Protein AF-A0A951GEI0-F1 (afdb_monomer_lite)

Structure (mmCIF, N/CA/C/O backbone):
data_AF-A0A951GEI0-F1
#
_entry.id   AF-A0A951GEI0-F1
#
loop_
_atom_site.group_PDB
_atom_site.id
_atom_site.type_symbol
_atom_site.label_atom_id
_atom_site.label_alt_id
_atom_site.label_comp_id
_atom_site.label_asym_id
_atom_site.label_entity_id
_atom_site.label_seq_id
_atom_site.pdbx_PDB_ins_code
_atom_site.Cartn_x
_atom_site.Cartn_y
_atom_site.Cartn_z
_atom_site.occupancy
_atom_site.B_iso_or_equiv
_atom_site.auth_seq_id
_atom_site.auth_comp_id
_atom_site.auth_asym_id
_atom_site.auth_atom_id
_atom_site.pdbx_PDB_model_num
ATOM 1 N N . ALA A 1 1 ? -4.573 -18.944 8.286 1.00 83.69 1 ALA A N 1
ATOM 2 C CA . ALA A 1 1 ? -3.828 -17.778 7.766 1.00 83.69 1 ALA A CA 1
ATOM 3 C C . ALA A 1 1 ? -4.534 -17.272 6.516 1.00 83.69 1 ALA A C 1
ATOM 5 O O . ALA A 1 1 ? -5.103 -18.096 5.808 1.00 83.69 1 ALA A O 1
ATOM 6 N N . HIS A 1 2 ? -4.520 -15.963 6.263 1.00 94.56 2 HIS A N 1
ATOM 7 C CA . HIS A 1 2 ? -5.066 -15.387 5.033 1.00 94.56 2 HIS A CA 1
ATOM 8 C C . HIS A 1 2 ? -3.933 -15.189 4.024 1.00 94.56 2 HIS A C 1
ATOM 10 O O . HIS A 1 2 ? -2.915 -14.582 4.344 1.00 94.56 2 HIS A O 1
ATOM 16 N N . VAL A 1 3 ? -4.107 -15.737 2.826 1.00 94.69 3 VAL A N 1
ATOM 17 C CA . VAL A 1 3 ? -3.144 -15.703 1.719 1.00 94.69 3 VAL A CA 1
ATOM 18 C C . VAL A 1 3 ? -3.915 -15.406 0.436 1.00 94.69 3 VAL A C 1
ATOM 20 O O . VAL A 1 3 ? -4.729 -16.239 0.017 1.00 94.69 3 VAL A O 1
ATOM 23 N N . LEU A 1 4 ? -3.673 -14.232 -0.153 1.00 94.88 4 LEU A N 1
ATOM 24 C CA . LEU A 1 4 ? -4.254 -13.836 -1.438 1.00 94.88 4 LEU A CA 1
ATOM 25 C C . LEU A 1 4 ? -3.681 -14.701 -2.570 1.00 94.88 4 LEU A C 1
ATOM 27 O O . LEU A 1 4 ? -2.500 -15.040 -2.561 1.00 94.88 4 LEU A O 1
ATOM 31 N N . GLY A 1 5 ? -4.525 -15.093 -3.519 1.00 93.75 5 GLY A N 1
ATOM 32 C CA . GLY A 1 5 ? -4.220 -16.060 -4.570 1.00 93.75 5 GLY A CA 1
ATOM 33 C C . GLY A 1 5 ? -4.196 -17.533 -4.142 1.00 93.75 5 GLY A C 1
ATOM 34 O O . GLY A 1 5 ? -3.964 -18.375 -5.003 1.00 93.75 5 GLY A O 1
ATOM 35 N N . VAL A 1 6 ? -4.430 -17.857 -2.860 1.00 95.00 6 VAL A N 1
ATOM 36 C CA . VAL A 1 6 ? -4.445 -19.252 -2.360 1.00 95.00 6 VAL A CA 1
ATOM 37 C C . VAL A 1 6 ? -5.697 -19.557 -1.542 1.00 95.00 6 VAL A C 1
ATOM 39 O O . VAL A 1 6 ? -6.454 -20.460 -1.871 1.00 95.00 6 VAL A O 1
ATOM 42 N N . THR A 1 7 ? -5.910 -18.820 -0.452 1.00 97.06 7 THR A N 1
ATOM 43 C CA . THR A 1 7 ? -7.069 -19.017 0.450 1.00 97.06 7 THR A CA 1
ATOM 44 C C . THR A 1 7 ? -8.181 -18.005 0.200 1.00 97.06 7 THR A C 1
ATOM 46 O O . THR A 1 7 ? -9.310 -18.214 0.623 1.00 97.06 7 THR A O 1
ATOM 49 N N . HIS A 1 8 ? -7.832 -16.890 -0.435 1.00 96.19 8 HIS A N 1
ATOM 50 C CA . HIS A 1 8 ? -8.709 -15.805 -0.849 1.00 96.19 8 HIS A CA 1
ATOM 51 C C . HIS A 1 8 ? -8.208 -15.381 -2.221 1.00 96.19 8 HIS A C 1
ATOM 53 O O . HIS A 1 8 ? -6.995 -15.350 -2.413 1.00 96.19 8 HIS A O 1
ATOM 59 N N . ASP A 1 9 ? -9.084 -15.056 -3.164 1.00 93.75 9 ASP A N 1
ATOM 60 C CA . ASP A 1 9 ? -8.609 -14.656 -4.488 1.00 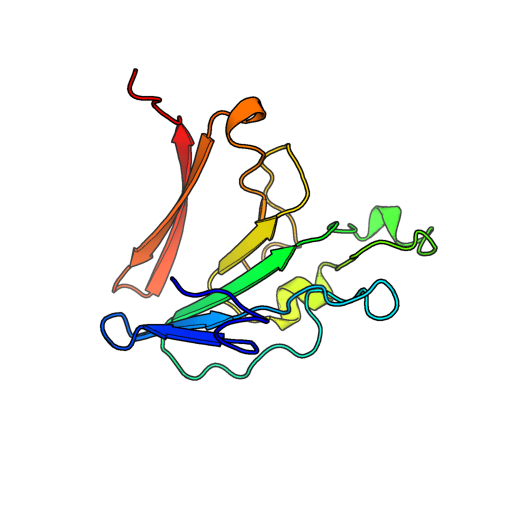93.75 9 ASP A CA 1
ATOM 61 C C . ASP A 1 9 ? -7.895 -13.303 -4.432 1.00 93.75 9 ASP A C 1
ATOM 63 O O . ASP A 1 9 ? -6.706 -13.227 -4.740 1.00 93.75 9 ASP A O 1
ATOM 67 N N . GLU A 1 10 ? -8.593 -12.265 -3.966 1.00 94.38 10 GLU A N 1
ATOM 68 C CA . GLU A 1 10 ? -8.124 -10.876 -4.097 1.00 94.38 10 GLU A CA 1
ATOM 69 C C . GLU A 1 10 ? -8.302 -10.021 -2.841 1.00 94.38 10 GLU A C 1
ATOM 71 O O . GLU A 1 10 ? -7.639 -8.996 -2.713 1.00 94.38 10 GLU A O 1
ATOM 76 N N . ALA A 1 11 ? -9.187 -10.400 -1.915 1.00 97.25 11 ALA A N 1
ATOM 77 C CA . ALA A 1 11 ? -9.487 -9.580 -0.746 1.00 97.25 11 ALA A CA 1
ATOM 78 C C . ALA A 1 11 ? -9.842 -10.399 0.495 1.00 97.25 11 ALA A C 1
ATOM 80 O O . ALA A 1 11 ? -10.404 -11.494 0.419 1.00 97.25 11 ALA A O 1
ATOM 81 N N . VAL A 1 12 ? -9.545 -9.816 1.651 1.00 97.75 12 VAL A N 1
ATOM 82 C CA . VAL A 1 12 ? -9.885 -10.316 2.981 1.00 97.75 12 VAL A CA 1
ATOM 83 C C . VAL A 1 12 ? -10.618 -9.206 3.720 1.00 97.75 12 VAL A C 1
ATOM 85 O O . VAL A 1 12 ? -10.127 -8.082 3.805 1.00 97.75 12 VAL A O 1
ATOM 88 N N . HIS A 1 13 ? -11.780 -9.529 4.282 1.00 97.62 13 HIS A N 1
ATOM 89 C CA . HIS A 1 13 ? -12.557 -8.591 5.085 1.00 97.62 13 HIS A CA 1
ATOM 90 C C . HIS A 1 13 ? -12.321 -8.848 6.572 1.00 97.62 13 HIS A C 1
ATOM 92 O O . HIS A 1 13 ? -12.313 -9.995 7.022 1.00 97.62 13 HIS A O 1
ATOM 98 N N . PHE A 1 14 ? -12.213 -7.769 7.339 1.00 97.31 14 PHE A N 1
ATOM 99 C CA . PHE A 1 14 ? -12.140 -7.775 8.793 1.00 97.31 14 PHE A CA 1
ATOM 100 C C . PHE A 1 14 ? -13.301 -6.940 9.360 1.00 97.31 14 PHE A C 1
ATOM 102 O O . PHE A 1 14 ? -13.109 -5.776 9.719 1.00 97.31 14 PHE A O 1
ATOM 109 N N . PRO A 1 15 ? -14.522 -7.510 9.457 1.00 97.00 15 PRO A N 1
ATOM 110 C CA . PRO A 1 15 ? -15.728 -6.747 9.792 1.00 97.00 15 PRO A CA 1
ATOM 111 C C . PRO A 1 15 ? -15.665 -6.046 11.151 1.00 97.00 15 PRO A C 1
ATOM 113 O O . PRO A 1 15 ? -16.191 -4.951 11.303 1.00 97.00 15 PRO A O 1
ATOM 116 N N . ALA A 1 16 ? -14.970 -6.642 12.125 1.00 96.94 16 ALA A N 1
ATOM 117 C CA . ALA A 1 16 ? -14.785 -6.057 13.454 1.00 96.94 16 ALA A CA 1
ATOM 118 C C . ALA A 1 16 ? -14.041 -4.707 13.438 1.00 96.94 16 ALA A C 1
ATOM 120 O O . ALA A 1 16 ? -14.117 -3.961 14.411 1.00 96.94 16 ALA A O 1
ATOM 121 N N . TYR A 1 17 ? -13.334 -4.400 12.348 1.00 96.25 17 TYR A N 1
ATOM 122 C CA . TYR A 1 17 ? -12.573 -3.164 12.169 1.00 96.25 17 TYR A CA 1
ATOM 123 C C . TYR A 1 17 ? -13.077 -2.315 11.000 1.00 96.25 17 TYR A C 1
ATOM 125 O O . TYR A 1 17 ? -12.465 -1.290 10.712 1.00 96.25 17 TYR A O 1
ATOM 133 N N . ASP A 1 18 ? -14.159 -2.737 10.331 1.00 97.25 18 ASP A N 1
ATOM 134 C CA . ASP A 1 18 ? -14.655 -2.114 9.098 1.00 97.25 18 ASP A CA 1
ATOM 135 C C . ASP A 1 18 ? -13.513 -1.881 8.086 1.00 97.25 18 ASP A C 1
ATOM 137 O O . ASP A 1 18 ? -13.264 -0.770 7.612 1.00 97.25 18 ASP A O 1
ATOM 141 N N . LEU A 1 19 ? -12.747 -2.953 7.848 1.00 97.88 19 LEU A N 1
ATOM 142 C CA . LEU A 1 19 ? -11.504 -2.956 7.081 1.00 97.88 19 LEU A CA 1
ATOM 143 C C . LEU A 1 19 ? -11.525 -4.048 6.006 1.00 97.88 19 LEU A C 1
ATOM 145 O O . LEU A 1 19 ? -11.831 -5.206 6.295 1.00 97.88 19 LEU A O 1
ATOM 149 N N . GLU A 1 20 ? -11.102 -3.696 4.797 1.00 98.00 20 GLU A N 1
ATOM 150 C CA . GLU A 1 20 ? -10.750 -4.628 3.724 1.00 98.00 20 GLU A CA 1
ATOM 151 C C . GLU A 1 20 ? -9.246 -4.524 3.435 1.00 98.00 20 GLU A C 1
ATOM 153 O O . GLU A 1 20 ? -8.684 -3.429 3.361 1.00 98.00 20 GLU A O 1
ATOM 158 N N . VAL A 1 21 ? -8.594 -5.673 3.256 1.00 98.06 21 VAL A N 1
ATOM 159 C CA . VAL A 1 21 ? -7.233 -5.767 2.718 1.00 98.06 21 VAL A CA 1
ATOM 160 C C . VAL A 1 21 ? -7.301 -6.490 1.382 1.00 98.06 21 VAL A C 1
ATOM 162 O O . VAL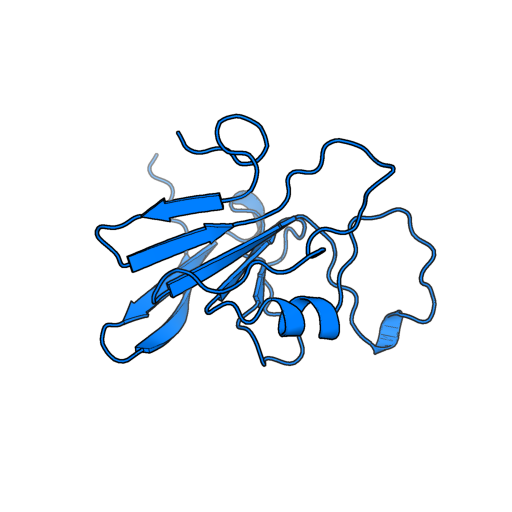 A 1 21 ? -7.799 -7.616 1.332 1.00 98.06 21 VAL A O 1
ATOM 165 N N . TRP A 1 22 ? -6.788 -5.882 0.316 1.00 98.25 22 TRP A N 1
ATOM 166 C CA . TRP A 1 22 ? -6.830 -6.462 -1.025 1.00 98.25 22 TRP A CA 1
ATOM 167 C C . TRP A 1 22 ? -5.508 -6.349 -1.774 1.00 98.25 22 TRP A C 1
ATOM 169 O O . TRP A 1 22 ? -4.666 -5.515 -1.453 1.00 98.25 22 TRP A O 1
ATOM 179 N N . GLY A 1 23 ? -5.334 -7.187 -2.788 1.00 97.19 23 GLY A N 1
ATOM 180 C CA . GLY A 1 23 ? -4.166 -7.190 -3.659 1.00 97.19 23 GLY A CA 1
ATOM 181 C C . GLY A 1 23 ? -4.220 -8.328 -4.670 1.00 97.19 23 GLY A C 1
ATOM 182 O O . GLY A 1 23 ? -5.050 -9.231 -4.571 1.00 97.19 23 GLY A O 1
ATOM 183 N N . TYR A 1 24 ? -3.297 -8.305 -5.625 1.00 95.38 24 TYR A N 1
ATOM 184 C CA . TYR A 1 24 ? -3.199 -9.335 -6.653 1.00 95.38 24 TYR A CA 1
ATOM 185 C C . TYR A 1 24 ? -1.957 -10.191 -6.447 1.00 95.38 24 TYR A C 1
ATOM 187 O O . TYR A 1 24 ? -0.836 -9.687 -6.387 1.00 95.38 24 TYR A O 1
ATOM 195 N N . ALA A 1 25 ? -2.157 -11.504 -6.360 1.00 93.25 25 ALA A N 1
ATOM 196 C CA . ALA A 1 25 ? -1.053 -12.451 -6.327 1.00 93.25 25 ALA A CA 1
ATOM 197 C C . ALA A 1 25 ? -0.370 -12.539 -7.698 1.00 93.25 25 ALA A C 1
ATOM 199 O O . ALA A 1 25 ? -1.038 -12.607 -8.735 1.00 93.25 25 ALA A O 1
ATOM 200 N N . HIS A 1 26 ? 0.960 -12.618 -7.691 1.00 91.31 26 HIS A N 1
ATOM 201 C CA . HIS A 1 26 ? 1.740 -12.945 -8.884 1.00 91.31 26 HIS A CA 1
ATOM 202 C C . HIS A 1 26 ? 1.624 -14.436 -9.157 1.00 91.31 26 HIS A C 1
ATOM 204 O O . HIS A 1 26 ? 2.100 -15.252 -8.370 1.00 91.31 26 HIS A O 1
ATOM 210 N N . ARG A 1 27 ? 0.945 -14.789 -10.249 1.00 88.75 27 ARG A N 1
ATOM 211 C CA . ARG A 1 27 ? 0.698 -16.186 -10.643 1.00 88.75 27 ARG A CA 1
ATOM 212 C C . ARG A 1 27 ? 1.631 -16.650 -11.757 1.00 88.75 27 ARG A C 1
ATOM 214 O O . ARG A 1 27 ? 1.916 -17.839 -11.859 1.00 88.75 27 ARG A O 1
ATOM 221 N N . ASP A 1 28 ? 2.119 -15.713 -12.557 1.00 85.25 28 ASP A N 1
ATOM 222 C CA . ASP A 1 28 ? 2.992 -15.953 -13.695 1.00 85.25 28 ASP A CA 1
ATOM 223 C C . ASP A 1 28 ? 3.816 -14.692 -14.023 1.00 85.25 28 ASP A C 1
ATOM 225 O O . ASP A 1 28 ? 3.799 -13.703 -13.287 1.00 85.25 28 ASP A O 1
ATOM 229 N N . TYR A 1 29 ? 4.576 -14.763 -15.116 1.00 83.69 29 TYR A N 1
ATOM 230 C CA . TYR A 1 29 ? 5.406 -13.675 -15.641 1.00 83.69 29 TYR A CA 1
ATOM 231 C C . TYR A 1 29 ? 4.804 -13.015 -16.895 1.00 83.69 29 TYR A C 1
ATOM 233 O O . TYR A 1 29 ? 5.483 -12.243 -17.566 1.00 83.69 29 TYR A O 1
ATOM 241 N N . PHE A 1 30 ? 3.562 -13.334 -17.254 1.00 83.88 30 PHE A N 1
ATOM 242 C CA . PHE A 1 30 ? 2.852 -12.738 -18.386 1.00 83.88 30 PHE A CA 1
ATOM 243 C C . PHE A 1 30 ? 1.977 -11.561 -17.944 1.00 83.88 30 PHE A C 1
ATOM 245 O O . PHE A 1 30 ? 1.881 -10.576 -18.673 1.00 83.88 30 PHE A O 1
ATOM 252 N N . ASP A 1 31 ? 1.389 -11.634 -16.748 1.00 82.62 31 ASP A N 1
ATOM 253 C CA . ASP A 1 31 ? 0.694 -10.522 -16.096 1.00 82.62 31 ASP A CA 1
ATOM 254 C C . ASP A 1 31 ? 1.562 -9.932 -14.977 1.00 82.62 31 ASP A C 1
ATOM 256 O O . ASP A 1 31 ? 1.676 -10.471 -13.874 1.00 82.62 31 ASP A O 1
ATOM 260 N N . MET A 1 32 ? 2.194 -8.799 -15.283 1.00 86.00 32 MET A N 1
ATOM 261 C CA . MET A 1 32 ? 3.095 -8.103 -14.370 1.00 86.00 32 MET A CA 1
ATOM 262 C C . MET A 1 32 ? 2.502 -6.807 -13.802 1.00 86.00 32 MET A C 1
ATOM 264 O O . MET A 1 32 ? 3.269 -5.973 -13.341 1.00 86.00 32 MET A O 1
ATOM 268 N N . ALA A 1 33 ? 1.177 -6.610 -13.820 1.00 90.69 33 ALA A N 1
ATOM 269 C CA . ALA A 1 33 ? 0.540 -5.368 -13.361 1.00 90.69 33 ALA A CA 1
ATOM 270 C C . ALA A 1 33 ? 0.034 -5.486 -11.902 1.00 90.69 33 ALA A C 1
ATOM 272 O O . ALA A 1 33 ? -1.078 -5.979 -11.675 1.00 90.69 33 ALA A O 1
ATOM 273 N N . PRO A 1 34 ? 0.793 -5.055 -10.871 1.00 93.19 34 PRO A N 1
ATOM 274 C CA . PRO A 1 34 ? 0.515 -5.418 -9.473 1.00 93.19 34 PRO A CA 1
ATOM 275 C C . PRO A 1 34 ? -0.661 -4.648 -8.862 1.00 93.19 34 PRO A C 1
ATOM 277 O O . PRO A 1 34 ? -1.252 -5.108 -7.889 1.00 93.19 34 PRO A O 1
ATOM 280 N N . LEU A 1 35 ? -0.993 -3.486 -9.437 1.00 95.38 35 LEU A N 1
ATOM 281 C CA . LEU A 1 35 ? -2.072 -2.588 -9.008 1.00 95.38 35 LEU A CA 1
ATOM 282 C C . LEU A 1 35 ? -3.234 -2.518 -10.012 1.00 95.38 35 LEU A C 1
ATOM 284 O O . LEU A 1 35 ? -4.056 -1.604 -9.949 1.00 95.38 35 LEU A O 1
ATOM 288 N N . ARG A 1 36 ? -3.307 -3.466 -10.956 1.00 93.56 36 ARG A N 1
ATOM 289 C CA . ARG A 1 36 ? -4.384 -3.515 -11.956 1.00 93.56 36 ARG A CA 1
ATOM 290 C C . ARG A 1 36 ? -5.758 -3.537 -11.289 1.00 93.56 36 ARG A C 1
ATOM 292 O O . ARG A 1 36 ? -5.910 -4.140 -10.245 1.00 93.56 36 ARG A O 1
ATOM 299 N N . GLY A 1 37 ? -6.764 -2.921 -11.906 1.00 93.88 37 GLY A N 1
ATOM 300 C CA . GLY A 1 37 ? -8.156 -3.001 -11.443 1.00 93.88 37 GLY A CA 1
ATOM 301 C C . GLY A 1 37 ? -8.359 -2.707 -9.947 1.00 93.88 37 GLY A C 1
ATOM 302 O O . GLY A 1 37 ? -8.718 -3.624 -9.206 1.00 93.88 37 GLY A O 1
ATOM 303 N N . PRO A 1 38 ? -8.151 -1.461 -9.482 1.00 95.31 38 PRO A N 1
ATOM 304 C CA . PRO A 1 38 ? -8.507 -1.057 -8.125 1.00 95.31 38 PRO A CA 1
ATOM 305 C C . PRO A 1 38 ? -9.909 -1.517 -7.714 1.00 95.31 38 PRO A C 1
ATOM 307 O O . PRO A 1 38 ? -10.868 -1.386 -8.480 1.00 95.31 38 PRO A O 1
ATOM 310 N N . ARG A 1 39 ? -10.037 -2.049 -6.495 1.00 94.88 39 ARG A N 1
ATOM 311 C CA . ARG A 1 39 ? -11.323 -2.535 -5.984 1.00 94.88 39 ARG A CA 1
ATOM 312 C C . ARG A 1 39 ? -12.181 -1.375 -5.468 1.00 94.88 39 ARG A C 1
ATOM 314 O O . ARG A 1 39 ? -11.678 -0.560 -4.694 1.00 94.88 39 ARG A O 1
ATOM 321 N N . PRO A 1 40 ? -13.480 -1.310 -5.818 1.00 94.31 40 PRO A N 1
ATOM 322 C CA . PRO A 1 40 ? -14.394 -0.340 -5.225 1.00 94.31 40 PRO A CA 1
ATOM 323 C C . PRO A 1 40 ? -14.418 -0.466 -3.699 1.00 94.31 40 PRO A C 1
ATOM 325 O O . PRO A 1 40 ? -14.478 -1.575 -3.170 1.00 94.31 40 PRO A O 1
ATOM 328 N N . ARG A 1 41 ? -14.404 0.668 -2.995 1.00 93.62 41 ARG A N 1
ATOM 329 C CA . ARG A 1 41 ? -14.453 0.698 -1.529 1.00 93.62 41 ARG A CA 1
ATOM 330 C C . ARG A 1 41 ? -15.765 0.082 -1.024 1.00 93.62 41 ARG A C 1
ATOM 332 O O . ARG A 1 41 ? -16.844 0.561 -1.371 1.00 93.62 41 ARG A O 1
ATOM 339 N N . SER A 1 42 ? -15.658 -0.948 -0.187 1.00 93.44 42 SER A N 1
ATOM 340 C CA . SER A 1 42 ? -16.783 -1.663 0.444 1.00 93.44 42 SER A CA 1
ATOM 341 C C . SER A 1 42 ? -16.851 -1.486 1.968 1.00 93.44 42 SER A C 1
ATOM 343 O O . SER A 1 42 ? -17.865 -1.815 2.581 1.00 93.44 42 SER A O 1
ATOM 345 N N . THR A 1 43 ? -15.788 -0.956 2.568 1.00 97.06 43 THR A N 1
ATOM 346 C CA . THR A 1 43 ? -15.586 -0.772 4.011 1.00 97.06 43 THR A CA 1
ATOM 347 C C . THR A 1 43 ? -15.103 0.646 4.304 1.00 97.06 43 THR A C 1
ATOM 349 O O . THR A 1 43 ? -14.661 1.360 3.399 1.00 97.06 43 THR A O 1
ATOM 352 N N . ARG A 1 44 ? -15.155 1.075 5.569 1.00 97.00 44 ARG A N 1
ATOM 353 C CA . ARG A 1 44 ? -14.588 2.371 5.982 1.00 97.00 44 ARG A CA 1
ATOM 354 C C . ARG A 1 44 ? -13.106 2.472 5.640 1.00 97.00 44 ARG A C 1
ATOM 356 O O . ARG A 1 44 ? -12.684 3.496 5.113 1.00 97.00 44 ARG A O 1
ATOM 363 N N . TRP A 1 45 ? -12.343 1.434 5.967 1.00 98.12 45 TRP A N 1
ATOM 364 C CA . TRP A 1 45 ? -10.913 1.363 5.708 1.00 98.12 45 TRP A CA 1
ATOM 365 C C . TRP A 1 45 ? -10.612 0.391 4.587 1.00 98.12 45 TRP A C 1
ATOM 367 O O . TRP A 1 45 ? -11.118 -0.731 4.584 1.00 98.12 45 TRP A O 1
ATOM 377 N N . GLN A 1 46 ? -9.724 0.785 3.687 1.00 98.06 46 GLN A N 1
ATOM 378 C CA . GLN A 1 46 ? -9.208 -0.082 2.647 1.00 98.06 46 GLN A CA 1
ATOM 379 C C . GLN A 1 46 ? -7.683 -0.001 2.599 1.00 98.06 46 GLN A C 1
ATOM 381 O O . GLN A 1 46 ? -7.102 1.073 2.440 1.00 98.06 46 GLN A O 1
ATOM 386 N N . VAL A 1 47 ? -7.032 -1.155 2.718 1.00 98.38 47 VAL A N 1
ATOM 387 C CA . VAL A 1 47 ? -5.585 -1.298 2.553 1.00 98.38 47 VAL A CA 1
ATOM 388 C C . VAL A 1 47 ? -5.318 -2.097 1.288 1.00 98.38 47 VAL A C 1
ATOM 390 O O . VAL A 1 47 ? -5.739 -3.246 1.166 1.00 98.38 47 VAL A O 1
ATOM 393 N N . ALA A 1 48 ? -4.586 -1.495 0.360 1.00 98.50 48 ALA A N 1
ATOM 394 C CA . ALA A 1 48 ? -4.065 -2.199 -0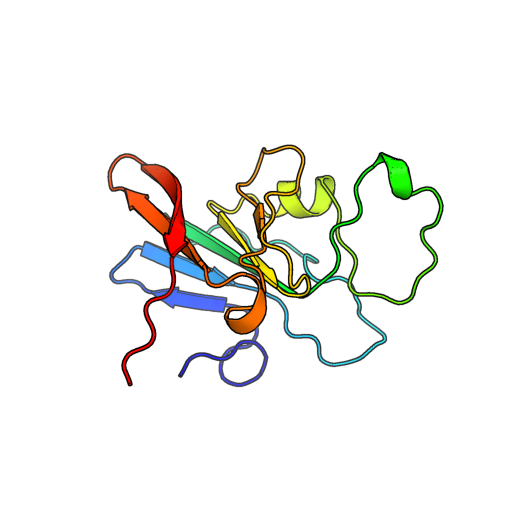.799 1.00 98.50 48 ALA A CA 1
ATOM 395 C C . ALA A 1 48 ? -2.694 -2.802 -0.461 1.00 98.50 48 ALA A C 1
ATOM 397 O O . ALA A 1 48 ? -1.904 -2.206 0.280 1.00 98.50 48 ALA A O 1
ATOM 398 N N . ILE A 1 49 ? -2.390 -3.972 -1.014 1.00 97.88 49 ILE A N 1
ATOM 399 C CA . ILE A 1 49 ? -1.068 -4.593 -0.943 1.00 97.88 49 ILE A CA 1
ATOM 400 C C . ILE A 1 49 ? -0.576 -4.918 -2.348 1.00 97.88 49 ILE A C 1
ATOM 402 O O . ILE A 1 49 ? -1.325 -5.431 -3.179 1.00 97.88 49 ILE A O 1
ATOM 406 N N . ALA A 1 50 ? 0.699 -4.650 -2.609 1.00 97.25 50 ALA A N 1
ATOM 407 C CA . ALA A 1 50 ? 1.324 -5.003 -3.875 1.00 97.25 50 ALA A CA 1
ATOM 408 C C . ALA A 1 50 ? 2.788 -5.386 -3.687 1.00 97.25 50 ALA A C 1
ATOM 410 O O . ALA A 1 50 ? 3.495 -4.854 -2.832 1.00 97.25 50 ALA A O 1
ATOM 411 N N . HIS A 1 51 ? 3.257 -6.307 -4.522 1.00 95.94 51 HIS A N 1
ATOM 412 C CA . HIS A 1 51 ? 4.671 -6.633 -4.626 1.00 95.94 51 HIS A CA 1
ATOM 413 C C . HIS A 1 51 ? 5.177 -6.168 -5.988 1.00 95.94 51 HIS A C 1
ATOM 415 O O . HIS A 1 51 ? 4.651 -6.595 -7.009 1.00 95.94 51 HIS A O 1
ATOM 421 N N . GLY A 1 52 ? 6.186 -5.310 -6.039 1.00 94.62 52 GLY A N 1
ATOM 422 C CA . GLY A 1 52 ? 6.712 -4.834 -7.313 1.00 94.62 52 GLY A CA 1
ATOM 423 C C . GLY A 1 52 ? 7.576 -3.592 -7.191 1.00 94.62 52 GLY A C 1
ATOM 424 O O . GLY A 1 52 ? 7.830 -3.092 -6.097 1.00 94.62 52 GLY A O 1
ATOM 425 N N . HIS A 1 53 ? 8.051 -3.108 -8.326 1.00 93.88 53 HIS A N 1
ATOM 426 C CA . HIS A 1 53 ? 8.901 -1.946 -8.466 1.00 93.88 53 HIS A CA 1
ATOM 427 C C . HIS A 1 53 ? 8.069 -0.693 -8.739 1.00 93.88 53 HIS A C 1
ATOM 429 O O . HIS A 1 53 ? 7.348 -0.615 -9.730 1.00 93.88 53 HIS A O 1
ATOM 435 N N . TYR A 1 54 ? 8.199 0.303 -7.872 1.00 94.19 54 TYR A N 1
ATOM 436 C CA . TYR A 1 54 ? 7.684 1.633 -8.143 1.00 94.19 54 TYR A CA 1
ATOM 437 C C . TYR A 1 54 ? 8.578 2.328 -9.170 1.00 94.19 54 TYR A C 1
ATOM 439 O O . TYR A 1 54 ? 9.777 2.482 -8.937 1.00 94.19 54 TYR A O 1
ATOM 447 N N . GLU A 1 55 ? 7.980 2.772 -10.268 1.00 91.75 55 GLU A N 1
ATOM 448 C CA . GLU A 1 55 ? 8.654 3.503 -11.336 1.00 91.75 55 GLU A CA 1
ATOM 449 C C . GLU A 1 55 ? 8.268 4.988 -11.274 1.00 91.75 55 GLU A C 1
ATOM 451 O O . GLU A 1 55 ? 7.130 5.343 -11.617 1.00 91.75 55 GLU A O 1
ATOM 456 N N . PRO A 1 56 ? 9.177 5.871 -10.823 1.00 87.94 56 PRO A N 1
ATOM 457 C CA . PRO A 1 56 ? 8.887 7.291 -10.749 1.00 87.94 56 PRO A CA 1
ATOM 458 C C . PRO A 1 56 ? 8.839 7.933 -12.151 1.00 87.94 56 PRO A C 1
ATOM 460 O O . PRO A 1 56 ? 9.439 7.417 -13.103 1.00 87.94 56 PRO A O 1
ATOM 463 N N . PRO A 1 57 ? 8.132 9.067 -12.317 1.00 85.25 57 PRO A N 1
ATOM 464 C CA . PRO A 1 57 ? 7.937 9.700 -13.623 1.00 85.25 57 PRO A CA 1
ATOM 465 C C . PRO A 1 57 ? 9.235 9.997 -14.388 1.00 85.25 57 PRO A C 1
ATOM 467 O O . PRO A 1 57 ? 9.248 9.940 -15.617 1.00 85.25 57 PRO A O 1
ATOM 470 N N . GLU A 1 58 ? 10.329 10.284 -13.680 1.00 83.06 58 GLU A N 1
ATOM 471 C CA . GLU A 1 58 ? 11.627 10.650 -14.250 1.00 83.06 58 GLU A CA 1
ATOM 472 C C . GLU A 1 58 ? 12.312 9.492 -14.986 1.00 83.06 58 GLU A C 1
ATOM 474 O O . GLU A 1 58 ? 13.117 9.730 -15.889 1.00 83.06 58 GLU A O 1
ATOM 479 N N . THR A 1 59 ? 12.008 8.242 -14.626 1.00 75.50 59 THR A N 1
ATOM 480 C CA . THR A 1 59 ? 12.665 7.050 -15.188 1.00 75.50 59 THR A CA 1
ATOM 481 C C . THR A 1 59 ? 11.768 6.250 -16.143 1.00 75.50 59 THR A C 1
ATOM 483 O O . THR A 1 59 ? 12.271 5.412 -16.898 1.00 75.50 59 THR A O 1
ATOM 486 N N . ARG A 1 60 ? 10.481 6.629 -16.264 1.00 70.19 60 ARG A N 1
ATOM 487 C CA . ARG A 1 60 ? 9.476 6.023 -17.167 1.00 70.19 60 ARG A CA 1
ATOM 488 C C . ARG A 1 60 ? 9.877 5.933 -18.644 1.00 70.19 60 ARG A C 1
ATOM 490 O O . ARG A 1 60 ? 9.308 5.126 -19.374 1.00 70.19 60 ARG A O 1
ATOM 497 N N . ALA A 1 61 ? 10.829 6.744 -19.110 1.00 65.44 61 ALA A N 1
ATOM 498 C CA . ALA A 1 61 ? 11.287 6.742 -20.503 1.00 65.44 61 ALA A CA 1
ATOM 499 C C . ALA A 1 61 ? 12.010 5.444 -20.923 1.00 65.44 61 ALA A C 1
ATOM 501 O O . ALA A 1 61 ? 12.274 5.257 -22.111 1.00 65.44 61 ALA A O 1
ATOM 502 N N . ASN A 1 62 ? 12.300 4.532 -19.984 1.00 62.84 62 ASN A N 1
ATOM 503 C CA . ASN A 1 62 ? 12.854 3.209 -20.274 1.00 62.84 62 ASN A CA 1
ATOM 504 C C . ASN A 1 62 ? 11.915 2.064 -19.821 1.00 62.84 62 ASN A C 1
ATOM 506 O O . ASN A 1 62 ? 12.276 1.282 -18.940 1.00 62.84 62 ASN A O 1
ATOM 510 N N . PRO A 1 63 ? 10.712 1.938 -20.415 1.00 53.88 63 PRO A N 1
ATOM 511 C CA . PRO A 1 63 ? 9.615 1.113 -19.892 1.00 53.88 63 PRO A CA 1
ATOM 512 C C . PRO A 1 63 ? 9.782 -0.405 -20.115 1.00 53.88 63 PRO A C 1
ATOM 514 O O . PRO A 1 63 ? 8.848 -1.169 -19.897 1.00 53.88 63 PRO A O 1
ATOM 517 N N . LEU A 1 64 ? 10.942 -0.872 -20.588 1.00 50.84 64 LEU A N 1
ATOM 518 C CA . LEU A 1 64 ? 11.120 -2.219 -21.150 1.00 50.84 64 LEU A CA 1
ATOM 519 C C . LEU A 1 64 ? 11.907 -3.176 -20.248 1.00 50.84 64 LEU A C 1
ATOM 521 O O . LEU A 1 64 ? 12.713 -3.974 -20.733 1.00 50.84 64 LEU A O 1
ATOM 525 N N . ARG A 1 65 ? 11.688 -3.133 -18.932 1.00 65.44 65 ARG A N 1
ATOM 526 C CA . ARG A 1 65 ? 12.166 -4.210 -18.056 1.00 65.44 65 ARG A CA 1
ATOM 527 C C . ARG A 1 65 ? 10.983 -5.104 -17.700 1.00 65.44 65 ARG A C 1
ATOM 529 O O . ARG A 1 65 ? 10.045 -4.591 -17.094 1.00 65.44 65 ARG A O 1
ATOM 536 N N . PRO A 1 66 ? 11.001 -6.405 -18.055 1.00 65.12 66 PRO A N 1
ATOM 537 C CA . PRO A 1 66 ? 9.997 -7.349 -17.581 1.00 65.12 66 PRO A CA 1
ATOM 538 C C . PRO A 1 66 ? 10.107 -7.428 -16.057 1.00 65.12 66 PRO A C 1
ATOM 540 O O . PRO A 1 66 ? 10.952 -8.128 -15.502 1.00 65.12 66 PRO A O 1
ATOM 543 N N . SER A 1 67 ? 9.302 -6.615 -15.389 1.00 75.50 67 SER A N 1
ATOM 544 C CA . SER A 1 67 ? 9.206 -6.533 -13.944 1.00 75.50 67 SER A CA 1
ATOM 545 C C . SER A 1 67 ? 7.802 -6.099 -13.559 1.00 75.50 67 SER A C 1
ATOM 547 O O . SER A 1 67 ? 7.082 -5.488 -14.347 1.00 75.50 67 SER A O 1
ATOM 549 N N . TRP A 1 68 ? 7.430 -6.430 -12.329 1.00 85.38 68 TRP A N 1
ATOM 550 C CA . TRP A 1 68 ? 6.181 -6.021 -11.706 1.00 85.38 68 TRP A CA 1
ATOM 551 C C . TRP A 1 68 ? 6.199 -4.526 -11.410 1.00 85.38 68 TRP A C 1
ATOM 553 O O . TRP A 1 68 ? 6.503 -4.142 -10.288 1.00 85.38 68 TRP A O 1
ATOM 563 N N . ILE A 1 69 ? 5.960 -3.689 -12.416 1.00 90.38 69 ILE A N 1
ATOM 564 C CA . ILE A 1 69 ? 6.073 -2.230 -12.312 1.00 90.38 69 ILE A CA 1
ATOM 565 C C . ILE A 1 69 ? 4.711 -1.612 -12.013 1.00 90.38 69 ILE A C 1
ATOM 567 O O . ILE A 1 69 ? 3.691 -2.065 -12.525 1.00 90.38 69 ILE A O 1
ATOM 571 N N . PHE A 1 70 ? 4.705 -0.553 -11.211 1.00 92.38 70 PHE A N 1
ATOM 572 C CA . PHE A 1 70 ? 3.568 0.352 -11.095 1.00 92.38 70 PHE A CA 1
ATOM 573 C C . PHE A 1 70 ? 4.023 1.788 -10.848 1.00 92.38 70 PHE A C 1
ATOM 575 O O . PHE A 1 70 ? 5.159 2.059 -10.453 1.00 92.38 70 PHE A O 1
ATOM 582 N N . SER A 1 71 ? 3.102 2.714 -11.065 1.00 93.81 71 SER A N 1
ATOM 583 C CA . SER A 1 71 ? 3.384 4.139 -11.139 1.00 93.81 71 SER A CA 1
ATOM 584 C C . SER A 1 71 ? 2.566 4.998 -10.172 1.00 93.81 71 SER A C 1
ATOM 586 O O . SER A 1 71 ? 1.679 4.507 -9.477 1.00 93.81 71 SER A O 1
ATOM 588 N N . ASP A 1 72 ? 2.825 6.309 -10.157 1.00 95.62 72 ASP A N 1
ATOM 589 C CA . ASP A 1 72 ? 2.035 7.294 -9.402 1.00 95.62 72 ASP A CA 1
ATOM 590 C C . ASP A 1 72 ? 0.535 7.241 -9.704 1.00 95.62 72 ASP A C 1
ATOM 592 O O . ASP A 1 72 ? -0.289 7.343 -8.792 1.00 95.62 72 ASP A O 1
ATOM 596 N N . GLU A 1 73 ? 0.174 7.104 -10.981 1.00 95.06 73 GLU A N 1
ATOM 597 C CA . GLU A 1 73 ? -1.222 7.080 -11.422 1.00 95.06 73 GLU A CA 1
ATOM 598 C C . GLU A 1 73 ? -1.919 5.822 -10.912 1.00 95.06 73 GLU A C 1
ATOM 600 O O . GLU A 1 73 ? -3.033 5.905 -10.406 1.00 95.06 73 GLU A O 1
ATOM 605 N N . GLU A 1 74 ? -1.242 4.676 -10.970 1.00 96.56 74 GLU A N 1
ATOM 606 C CA . GLU A 1 74 ? -1.773 3.407 -10.471 1.00 96.56 74 GLU A CA 1
ATOM 607 C C . GLU A 1 74 ? -1.870 3.392 -8.944 1.00 96.56 74 GLU A C 1
ATOM 609 O O . GLU A 1 74 ? -2.887 2.956 -8.409 1.00 96.56 74 GLU A O 1
ATOM 614 N N . ILE A 1 75 ? -0.873 3.938 -8.234 1.00 97.94 75 ILE A N 1
ATOM 615 C CA . ILE A 1 75 ? -0.939 4.143 -6.778 1.00 97.94 75 ILE A CA 1
ATOM 616 C C . ILE A 1 75 ? -2.139 5.027 -6.431 1.00 97.94 75 ILE A C 1
ATOM 618 O O . ILE A 1 75 ? -2.933 4.675 -5.559 1.00 97.94 75 ILE A O 1
ATOM 622 N N . THR A 1 76 ? -2.303 6.154 -7.125 1.00 97.81 76 THR A N 1
ATOM 623 C CA . THR A 1 76 ? -3.409 7.094 -6.893 1.00 97.81 76 THR A CA 1
ATOM 624 C C . THR A 1 76 ? -4.760 6.443 -7.186 1.00 97.81 76 THR A C 1
ATOM 626 O O . THR A 1 76 ? -5.701 6.600 -6.409 1.00 97.81 76 THR A O 1
ATOM 629 N N . ALA A 1 77 ? -4.852 5.668 -8.270 1.00 97.69 77 ALA A N 1
ATOM 630 C CA . ALA A 1 77 ? -6.071 4.988 -8.689 1.00 97.69 77 ALA A CA 1
ATOM 631 C C . ALA A 1 77 ? -6.558 3.946 -7.674 1.00 97.69 77 ALA A C 1
ATOM 633 O O . ALA A 1 77 ? -7.749 3.642 -7.664 1.00 97.69 77 ALA A O 1
ATOM 634 N N . THR A 1 78 ? -5.682 3.431 -6.797 1.00 98.00 78 THR A N 1
ATOM 635 C CA . THR A 1 78 ? -6.120 2.552 -5.701 1.00 98.00 78 THR A CA 1
ATOM 636 C C . THR A 1 78 ? -7.153 3.223 -4.800 1.00 98.00 78 THR A C 1
ATOM 638 O O . THR A 1 78 ? -8.030 2.539 -4.285 1.00 98.00 78 THR A O 1
ATOM 641 N N . GLY A 1 79 ? -7.040 4.541 -4.579 1.00 97.44 79 GLY A N 1
ATOM 642 C CA . GLY A 1 79 ? -7.877 5.284 -3.633 1.00 97.44 79 GLY A CA 1
ATOM 643 C C . GLY A 1 79 ? -7.838 4.749 -2.194 1.00 97.44 79 GLY A C 1
ATOM 644 O O . GLY A 1 79 ? -8.691 5.131 -1.386 1.00 97.44 79 GLY A O 1
ATOM 645 N N . ALA A 1 80 ? -6.890 3.857 -1.891 1.00 98.06 80 ALA A N 1
ATOM 646 C CA . ALA A 1 80 ? -6.782 3.164 -0.620 1.00 98.06 80 ALA A CA 1
ATOM 647 C C . ALA A 1 80 ? -6.301 4.116 0.479 1.00 98.06 80 ALA A C 1
ATOM 649 O O . ALA A 1 80 ? -5.599 5.095 0.226 1.00 98.06 80 ALA A O 1
ATOM 650 N N . ASP A 1 81 ? -6.640 3.795 1.721 1.00 98.31 81 ASP A N 1
ATOM 651 C CA . ASP A 1 81 ? -6.204 4.564 2.886 1.00 98.31 81 ASP A CA 1
ATOM 652 C C . ASP A 1 81 ? -4.712 4.329 3.179 1.00 98.31 81 ASP A C 1
ATOM 654 O O . ASP A 1 81 ? -4.024 5.195 3.715 1.00 98.31 81 ASP A O 1
ATOM 658 N N . TYR A 1 82 ? -4.186 3.168 2.780 1.00 98.56 82 TYR A N 1
ATOM 659 C CA . TYR A 1 82 ? -2.765 2.832 2.832 1.00 98.56 82 TYR A CA 1
ATOM 660 C C . TYR A 1 82 ? -2.413 1.809 1.747 1.00 98.56 82 TYR A C 1
ATOM 662 O O . TYR A 1 82 ? -3.194 0.892 1.480 1.00 98.56 82 TYR A O 1
ATOM 670 N N . LEU A 1 83 ? -1.219 1.933 1.161 1.00 98.75 83 LEU A N 1
ATOM 671 C CA . LEU A 1 83 ? -0.671 0.955 0.220 1.00 98.75 83 LEU A CA 1
ATOM 672 C C . LEU A 1 83 ? 0.618 0.341 0.785 1.00 98.75 83 LEU A C 1
ATOM 674 O O . LEU A 1 83 ? 1.661 0.998 0.872 1.00 98.75 83 LEU A O 1
ATOM 678 N N . ALA A 1 84 ? 0.543 -0.939 1.152 1.00 98.56 84 ALA A N 1
ATOM 679 C CA . ALA A 1 84 ? 1.678 -1.711 1.641 1.00 98.56 84 ALA A CA 1
ATOM 680 C C . ALA A 1 84 ? 2.446 -2.330 0.466 1.00 98.56 84 ALA A C 1
ATOM 682 O O . ALA A 1 84 ? 1.920 -3.186 -0.251 1.00 98.56 84 ALA A O 1
ATOM 683 N N . LEU A 1 85 ? 3.699 -1.919 0.280 1.00 98.31 85 LEU A N 1
ATOM 684 C CA . LEU A 1 85 ? 4.540 -2.381 -0.818 1.00 98.31 85 LEU A CA 1
ATOM 685 C C . LEU A 1 85 ? 5.621 -3.355 -0.342 1.00 98.31 85 LEU A C 1
ATOM 687 O O . LEU A 1 85 ? 6.305 -3.127 0.658 1.00 98.31 85 LEU A O 1
ATOM 691 N N . GLY A 1 86 ? 5.818 -4.421 -1.111 1.00 96.75 86 GLY A N 1
ATOM 692 C CA . GLY A 1 86 ? 6.980 -5.308 -1.034 1.00 96.75 86 GLY A CA 1
ATOM 693 C C . GLY A 1 86 ? 7.777 -5.276 -2.336 1.00 96.75 86 GLY A C 1
ATOM 694 O O . GLY A 1 86 ? 7.218 -4.890 -3.356 1.00 96.75 86 GLY A O 1
ATOM 695 N N . HIS A 1 87 ? 9.060 -5.665 -2.272 1.00 95.44 87 HIS A N 1
ATOM 696 C CA . HIS A 1 87 ? 10.042 -5.880 -3.364 1.00 95.44 87 HIS A CA 1
ATOM 697 C C . HIS A 1 87 ? 11.388 -5.232 -3.017 1.00 95.44 87 HIS A C 1
ATOM 699 O O . HIS A 1 87 ? 12.438 -5.825 -3.239 1.00 95.44 87 HIS A O 1
ATOM 705 N N . TRP A 1 88 ? 11.368 -4.023 -2.450 1.00 95.94 88 TRP A N 1
ATOM 706 C CA . TRP A 1 88 ? 12.586 -3.305 -2.080 1.00 95.94 88 TRP A CA 1
ATOM 707 C C . TRP A 1 88 ? 13.035 -3.664 -0.666 1.00 95.94 88 TRP A C 1
ATOM 709 O O . TRP A 1 88 ? 12.261 -3.561 0.285 1.00 95.94 88 TRP A O 1
ATOM 719 N N . ASP A 1 89 ? 14.318 -3.991 -0.513 1.00 96.38 89 ASP A N 1
ATOM 720 C CA . ASP A 1 89 ? 14.942 -4.189 0.800 1.00 96.38 89 ASP A CA 1
ATOM 721 C C . ASP A 1 89 ? 15.078 -2.882 1.589 1.00 96.38 89 ASP A C 1
ATOM 723 O O . ASP A 1 89 ? 15.162 -2.893 2.819 1.00 96.38 89 ASP A O 1
ATOM 727 N N . ARG A 1 90 ? 15.088 -1.745 0.885 1.00 96.56 90 ARG A N 1
ATOM 728 C CA . ARG A 1 90 ? 15.184 -0.412 1.477 1.00 96.56 90 ARG A CA 1
ATOM 729 C C . ARG A 1 90 ? 13.795 0.102 1.872 1.00 96.56 90 ARG A C 1
ATOM 731 O O . ARG A 1 90 ? 12.909 0.152 1.019 1.00 96.56 90 ARG A O 1
ATOM 738 N N . PRO A 1 91 ? 13.613 0.589 3.111 1.00 97.25 91 PRO A N 1
ATOM 739 C CA . PRO A 1 91 ? 12.362 1.206 3.509 1.00 97.25 91 PRO A CA 1
ATOM 740 C C . PRO A 1 91 ? 12.221 2.583 2.847 1.00 97.25 91 PRO A C 1
ATOM 742 O O . PRO A 1 91 ? 13.125 3.422 2.926 1.00 97.25 91 PRO A O 1
ATOM 745 N N . MET A 1 92 ? 11.086 2.835 2.199 1.00 97.31 92 MET A N 1
ATOM 746 C CA . MET A 1 92 ? 10.879 4.041 1.394 1.00 97.31 92 MET A CA 1
ATOM 747 C C . MET A 1 92 ? 9.398 4.401 1.303 1.00 97.31 92 MET A C 1
ATOM 749 O O . MET A 1 92 ? 8.559 3.517 1.160 1.00 97.31 92 MET A O 1
ATOM 753 N N . ARG A 1 93 ? 9.090 5.701 1.347 1.00 97.75 93 ARG A N 1
ATOM 754 C CA . ARG A 1 93 ? 7.794 6.224 0.902 1.00 97.75 93 ARG A CA 1
ATOM 755 C C . ARG A 1 93 ? 7.906 6.564 -0.577 1.00 97.75 93 ARG A C 1
ATOM 757 O O . ARG A 1 93 ? 8.849 7.252 -0.958 1.00 97.75 93 ARG A O 1
ATOM 764 N N . VAL A 1 94 ? 6.958 6.104 -1.377 1.00 97.56 94 VAL A N 1
ATOM 765 C CA . VAL A 1 94 ? 6.907 6.366 -2.821 1.00 97.56 94 VAL A CA 1
ATOM 766 C C . VAL A 1 94 ? 5.560 6.973 -3.199 1.00 97.56 94 VAL A C 1
ATOM 768 O O . VAL A 1 94 ? 4.693 7.147 -2.337 1.00 97.56 94 VAL A O 1
ATOM 771 N N . GLY A 1 95 ? 5.389 7.311 -4.472 1.00 96.00 95 GLY A N 1
ATOM 772 C CA . GLY A 1 95 ? 4.177 7.947 -4.957 1.00 96.00 95 GLY A CA 1
ATOM 773 C C . GLY A 1 95 ? 4.214 9.478 -4.864 1.00 96.00 95 GLY A C 1
ATOM 774 O O . GLY A 1 95 ? 4.952 10.062 -4.066 1.00 96.00 95 GLY A O 1
ATOM 775 N N . ASN A 1 96 ? 3.303 10.126 -5.586 1.00 96.19 96 ASN A N 1
ATOM 776 C CA . ASN A 1 96 ? 3.010 11.566 -5.491 1.00 96.19 96 ASN A CA 1
ATOM 777 C C . ASN A 1 96 ? 2.395 12.006 -4.141 1.00 96.19 96 ASN A C 1
ATOM 779 O O . ASN A 1 96 ? 2.237 13.195 -3.871 1.00 96.19 96 ASN A O 1
ATOM 783 N N . GLY A 1 97 ? 2.041 11.045 -3.285 1.00 95.31 97 GLY A N 1
ATOM 784 C CA . GLY A 1 97 ? 1.518 11.261 -1.946 1.00 95.31 97 GLY A CA 1
ATOM 785 C C . GLY A 1 97 ? 0.001 11.351 -1.801 1.00 95.31 97 GLY A C 1
ATOM 786 O O . GLY A 1 97 ? -0.434 11.533 -0.667 1.00 95.31 97 GLY A O 1
ATOM 787 N N . ALA A 1 98 ? -0.779 11.164 -2.871 1.00 96.69 98 ALA A N 1
ATOM 788 C CA . ALA A 1 98 ? -2.239 11.050 -2.797 1.00 96.69 98 ALA A CA 1
ATOM 789 C C . ALA A 1 98 ? -2.696 9.834 -1.968 1.00 96.69 98 ALA A C 1
ATOM 791 O O . ALA A 1 98 ? -3.677 9.917 -1.236 1.00 96.69 98 ALA A O 1
ATOM 792 N N . VAL A 1 99 ? -1.945 8.732 -2.045 1.00 98.06 99 V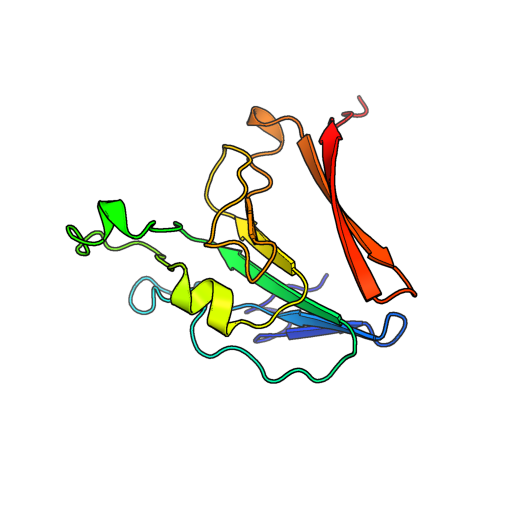AL A N 1
ATOM 793 C CA . VAL A 1 99 ? -2.097 7.543 -1.197 1.00 98.06 99 VAL A CA 1
ATOM 794 C C . VAL A 1 99 ? -0.800 7.351 -0.402 1.00 98.06 99 VAL A C 1
ATOM 796 O O . VAL A 1 99 ? 0.287 7.480 -0.978 1.00 98.06 99 VAL A O 1
ATOM 799 N N . PRO A 1 100 ? -0.846 7.044 0.909 1.00 98.06 100 PRO A N 1
ATOM 800 C CA . PRO A 1 100 ? 0.354 6.738 1.675 1.00 98.06 100 PRO A CA 1
ATOM 801 C C . PRO A 1 100 ? 0.893 5.359 1.259 1.00 98.06 100 PRO A C 1
ATOM 803 O O . PRO A 1 100 ? 0.475 4.328 1.783 1.00 98.06 100 PRO A O 1
ATOM 806 N N . ALA A 1 101 ? 1.826 5.346 0.305 1.00 98.56 101 ALA A N 1
ATOM 807 C CA . ALA A 1 101 ? 2.436 4.136 -0.240 1.00 98.56 101 ALA A CA 1
ATOM 808 C C . ALA A 1 101 ? 3.857 3.934 0.298 1.00 98.56 101 ALA A C 1
ATOM 810 O O . ALA A 1 101 ? 4.719 4.811 0.170 1.00 98.56 101 ALA A O 1
ATOM 811 N N . PHE A 1 102 ? 4.112 2.780 0.915 1.00 98.62 102 PHE A N 1
ATOM 812 C CA . PHE A 1 102 ? 5.386 2.525 1.582 1.00 98.62 102 PHE A CA 1
ATOM 813 C C . PHE A 1 102 ? 5.912 1.115 1.344 1.00 98.62 102 PHE A C 1
ATOM 815 O O . PHE A 1 102 ? 5.221 0.131 1.594 1.00 98.62 102 PHE A O 1
ATOM 822 N N . TYR A 1 103 ? 7.199 1.036 1.017 1.00 98.50 103 TYR A N 1
ATOM 823 C CA . TYR A 1 103 ? 8.012 -0.150 1.252 1.00 98.50 103 TYR A CA 1
ATOM 824 C C . TYR A 1 103 ? 8.451 -0.179 2.716 1.00 98.50 103 TYR A C 1
ATOM 826 O O . TYR A 1 103 ? 9.025 0.795 3.217 1.00 98.50 103 TYR A O 1
ATOM 834 N N . SER A 1 104 ? 8.222 -1.298 3.407 1.00 97.62 104 SER A N 1
ATOM 835 C CA . SER A 1 104 ? 8.746 -1.511 4.767 1.00 97.62 104 SER A CA 1
ATOM 836 C C . SER A 1 104 ? 10.235 -1.850 4.789 1.00 97.62 104 SER A C 1
ATOM 838 O O . SER A 1 104 ? 10.868 -1.727 5.831 1.00 97.62 104 SER A O 1
ATOM 840 N N . GLY A 1 105 ? 10.795 -2.267 3.652 1.00 97.75 105 GLY A N 1
ATOM 841 C CA . GLY A 1 105 ? 12.134 -2.837 3.589 1.00 97.75 105 GLY A CA 1
ATOM 842 C C . GLY A 1 105 ? 12.190 -4.280 4.096 1.00 97.75 105 GLY A C 1
ATOM 843 O O . GLY A 1 105 ? 11.217 -4.816 4.634 1.00 97.75 105 GLY A O 1
ATOM 844 N N . SER A 1 106 ? 13.353 -4.907 3.922 1.00 96.69 106 SER A N 1
ATOM 845 C CA . SER A 1 106 ? 13.634 -6.249 4.433 1.00 96.69 106 SER A CA 1
ATOM 846 C C . SER A 1 106 ? 13.867 -6.197 5.944 1.00 96.69 106 SER A C 1
ATOM 848 O O . SER A 1 106 ? 14.731 -5.440 6.383 1.00 96.69 106 SER A O 1
ATOM 850 N N . PRO A 1 107 ? 13.185 -7.018 6.763 1.00 95.00 107 PRO A N 1
ATOM 851 C CA . PRO A 1 107 ? 13.400 -7.048 8.211 1.00 95.00 107 PRO A CA 1
ATOM 852 C C . PRO A 1 107 ? 14.865 -7.262 8.624 1.00 95.00 107 PRO A C 1
ATOM 854 O O . PRO A 1 107 ? 15.322 -6.672 9.601 1.00 95.00 107 PRO A O 1
ATOM 857 N N . ALA A 1 108 ? 15.618 -8.067 7.865 1.00 94.44 108 ALA A N 1
ATOM 858 C CA . ALA A 1 108 ? 17.019 -8.373 8.156 1.00 94.44 108 ALA A CA 1
ATOM 859 C C . ALA A 1 108 ? 17.965 -7.203 7.835 1.00 94.44 108 ALA A C 1
ATOM 861 O O . ALA A 1 108 ? 18.933 -6.976 8.559 1.00 94.44 108 ALA A O 1
ATOM 862 N N . LEU A 1 109 ? 17.680 -6.448 6.768 1.00 95.06 109 LEU A N 1
ATOM 863 C CA . LEU A 1 109 ? 18.539 -5.358 6.290 1.00 95.06 109 LEU A CA 1
ATOM 864 C C . LEU A 1 109 ? 18.095 -3.993 6.828 1.00 95.06 109 LEU A C 1
ATOM 866 O O . LEU A 1 109 ? 18.905 -3.226 7.341 1.00 95.06 109 LEU A O 1
ATOM 870 N N . ALA A 1 110 ? 16.798 -3.700 6.744 1.00 95.56 110 ALA A N 1
ATOM 871 C CA . ALA A 1 110 ? 16.196 -2.452 7.198 1.00 95.56 110 ALA A CA 1
ATOM 872 C C . ALA A 1 110 ? 16.020 -2.388 8.719 1.00 95.56 110 ALA A C 1
ATOM 874 O O . ALA A 1 110 ? 15.885 -1.288 9.253 1.00 95.56 110 ALA A O 1
ATOM 875 N N . ARG A 1 111 ? 15.972 -3.545 9.404 1.00 95.81 111 ARG A N 1
ATOM 876 C CA . ARG A 1 111 ? 15.788 -3.680 10.865 1.00 95.81 111 ARG A CA 1
ATOM 877 C C . ARG A 1 111 ? 14.628 -2.851 11.426 1.00 95.81 111 ARG A C 1
ATOM 879 O O . ARG A 1 111 ? 14.667 -2.405 12.572 1.00 95.81 111 ARG A O 1
ATOM 886 N N . THR A 1 112 ? 13.602 -2.632 10.614 1.00 96.19 112 THR A N 1
ATOM 887 C CA . 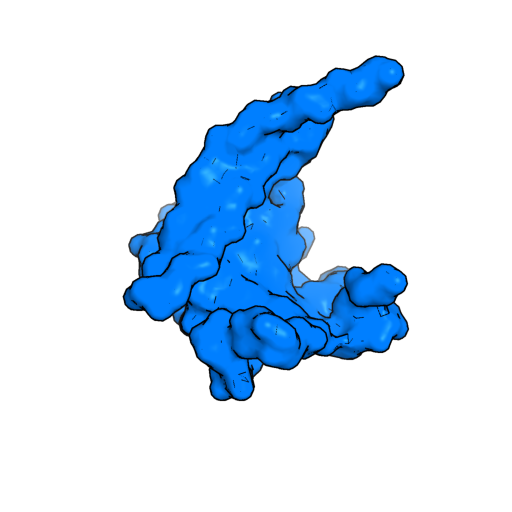THR A 1 112 ? 12.446 -1.798 10.939 1.00 96.19 112 THR A CA 1
ATOM 888 C C . THR A 1 112 ? 11.172 -2.384 10.345 1.00 96.19 112 THR A C 1
ATOM 890 O O . THR A 1 112 ? 11.217 -3.258 9.480 1.00 96.19 112 THR A O 1
ATOM 893 N N . VAL A 1 113 ? 10.035 -1.885 10.821 1.00 97.12 113 VAL A N 1
ATOM 894 C CA . VAL A 1 113 ? 8.701 -2.110 10.257 1.00 97.12 113 VAL A CA 1
ATOM 895 C C . VAL A 1 113 ? 7.970 -0.781 10.125 1.00 97.12 113 VAL A C 1
ATOM 897 O O . VAL A 1 113 ? 8.275 0.175 10.838 1.00 97.12 113 VAL A O 1
ATOM 900 N N . ASN A 1 114 ? 6.976 -0.725 9.241 1.00 97.88 114 ASN A N 1
ATOM 901 C CA . ASN A 1 114 ? 6.010 0.367 9.255 1.00 97.88 114 ASN A CA 1
ATOM 902 C C . ASN A 1 114 ? 4.904 0.024 10.258 1.00 97.88 114 ASN A C 1
ATOM 904 O O . ASN A 1 114 ? 4.227 -0.993 10.109 1.00 97.88 114 ASN A O 1
ATOM 908 N N . LEU A 1 115 ? 4.709 0.877 11.258 1.00 97.81 115 LEU A N 1
ATOM 909 C CA . LEU A 1 115 ? 3.547 0.844 12.129 1.00 97.81 115 LEU A CA 1
ATOM 910 C C . LEU A 1 115 ? 2.484 1.777 11.551 1.00 97.81 115 LEU A C 1
ATOM 912 O O . LEU A 1 115 ? 2.673 2.991 11.493 1.00 97.81 115 LEU A O 1
ATOM 916 N N . VAL A 1 116 ? 1.368 1.195 11.122 1.00 98.19 116 VAL A N 1
ATOM 917 C CA . VAL A 1 116 ? 0.249 1.920 10.515 1.00 98.19 116 VAL A CA 1
ATOM 918 C C . VAL A 1 116 ? -0.894 1.978 11.517 1.00 98.19 116 VAL A C 1
ATOM 920 O O . VAL A 1 116 ? -1.394 0.945 11.962 1.00 98.19 116 VAL A O 1
ATOM 923 N N . ARG A 1 117 ? -1.299 3.189 11.895 1.00 97.94 117 ARG A N 1
ATOM 924 C CA . ARG A 1 117 ? -2.402 3.436 12.825 1.00 97.94 117 ARG A CA 1
ATOM 925 C C . ARG A 1 117 ? -3.563 4.067 12.069 1.00 97.94 117 ARG A C 1
ATOM 927 O O . ARG A 1 117 ? -3.444 5.190 11.591 1.00 97.94 117 ARG A O 1
ATOM 934 N N . LEU A 1 118 ? -4.673 3.338 12.006 1.00 96.81 118 LEU A N 1
ATOM 935 C CA . LEU A 1 118 ? -5.959 3.819 11.507 1.00 96.81 118 LEU A CA 1
ATOM 936 C C . LEU A 1 118 ? -6.778 4.288 12.712 1.00 96.81 118 LEU A C 1
ATOM 938 O O . LEU A 1 118 ? -7.066 3.492 13.608 1.00 96.81 118 LEU A O 1
ATOM 942 N N . THR A 1 119 ? -7.094 5.579 12.793 1.00 95.06 119 THR A N 1
ATOM 943 C CA . THR A 1 119 ? -7.739 6.155 13.985 1.00 95.06 119 THR A CA 1
ATOM 944 C C . THR A 1 119 ? -9.230 6.381 13.772 1.00 95.06 119 THR A C 1
ATOM 946 O O . THR A 1 119 ? -9.686 6.670 12.671 1.00 95.06 119 THR A O 1
ATOM 949 N N . ASN A 1 120 ? -10.023 6.363 14.845 1.00 90.44 120 ASN A N 1
ATOM 950 C CA . ASN A 1 120 ? -11.458 6.657 14.750 1.00 90.44 120 ASN A CA 1
ATOM 951 C C . ASN A 1 120 ? -11.774 8.056 14.190 1.00 90.44 120 ASN A C 1
ATOM 953 O O . ASN A 1 120 ? -12.894 8.260 13.724 1.00 90.44 120 ASN A O 1
ATOM 957 N N . ALA A 1 121 ? -10.815 8.985 14.186 1.00 92.56 121 ALA A N 1
ATOM 958 C CA . ALA A 1 121 ? -10.952 10.305 13.573 1.00 92.56 121 ALA A CA 1
ATOM 959 C C . ALA A 1 121 ? -10.799 10.292 12.037 1.00 92.56 121 ALA A C 1
ATOM 961 O O . ALA A 1 121 ? -11.006 11.322 11.405 1.00 92.56 121 ALA A O 1
ATOM 962 N N . GLY A 1 122 ? -10.467 9.146 11.429 1.00 91.12 122 GLY A N 1
ATOM 963 C CA . GLY A 1 122 ? -10.231 9.042 9.985 1.00 91.12 122 GLY A CA 1
ATOM 964 C C . GLY A 1 122 ? -8.782 9.318 9.571 1.00 91.12 122 GLY A C 1
ATOM 965 O O . GLY A 1 122 ? -8.511 9.460 8.387 1.00 91.12 122 GLY A O 1
ATOM 966 N N . GLU A 1 123 ? -7.847 9.375 10.521 1.00 95.44 123 GLU A N 1
ATOM 967 C CA . GLU A 1 123 ? -6.428 9.596 10.232 1.00 95.44 123 GLU A CA 1
ATOM 968 C C . GLU A 1 123 ? -5.693 8.273 9.983 1.00 95.44 123 GLU A C 1
ATOM 970 O O . GLU A 1 123 ? -5.912 7.286 10.694 1.00 95.44 123 GLU A O 1
ATOM 975 N N . VAL A 1 124 ? -4.773 8.294 9.015 1.00 97.31 124 VAL A N 1
ATOM 976 C CA . VAL A 1 124 ? -3.779 7.242 8.781 1.00 97.31 124 VAL A CA 1
ATOM 977 C C . VAL A 1 124 ? -2.401 7.780 9.151 1.00 97.31 124 VAL A C 1
ATOM 979 O O . VAL A 1 124 ? -1.802 8.552 8.403 1.00 97.31 124 VAL A O 1
ATOM 982 N N . ALA A 1 125 ? -1.880 7.353 10.300 1.00 97.00 125 ALA A N 1
ATOM 983 C CA . ALA A 1 125 ? -0.532 7.698 10.738 1.00 97.00 125 ALA A CA 1
ATOM 984 C C . ALA A 1 125 ? 0.423 6.528 10.479 1.00 97.00 125 ALA A C 1
ATOM 986 O O . ALA A 1 125 ? 0.161 5.399 10.897 1.00 97.00 125 ALA A O 1
ATOM 987 N N . VAL A 1 126 ? 1.542 6.800 9.804 1.00 97.81 126 VAL A N 1
ATOM 988 C CA . VAL A 1 126 ? 2.573 5.801 9.495 1.00 97.81 126 VAL A CA 1
ATOM 989 C C . VAL A 1 126 ? 3.872 6.211 10.173 1.00 97.81 126 VAL A C 1
ATOM 991 O O . VAL A 1 126 ? 4.459 7.236 9.825 1.00 97.81 126 VAL A O 1
ATOM 994 N N . THR A 1 127 ? 4.338 5.402 11.120 1.00 97.69 127 THR A N 1
ATOM 995 C CA . THR A 1 127 ? 5.667 5.543 11.728 1.00 97.69 127 THR A CA 1
ATOM 996 C C . THR A 1 127 ? 6.548 4.363 11.348 1.00 97.69 127 THR A C 1
ATOM 998 O O . THR A 1 127 ? 6.066 3.310 10.927 1.00 97.69 127 THR A O 1
ATOM 1001 N N . ARG A 1 128 ? 7.865 4.543 11.452 1.00 97.19 128 ARG A N 1
ATOM 1002 C CA . ARG A 1 128 ? 8.836 3.469 11.251 1.00 97.19 128 ARG A CA 1
ATOM 1003 C C . ARG A 1 128 ? 9.423 3.088 12.597 1.00 97.19 128 ARG A C 1
ATOM 1005 O O . ARG A 1 128 ? 10.091 3.907 13.218 1.00 97.19 128 ARG A O 1
ATOM 1012 N N . GLU A 1 129 ? 9.196 1.850 13.003 1.00 97.31 129 GLU A N 1
ATOM 1013 C CA . GLU A 1 129 ? 9.612 1.334 14.304 1.00 97.31 129 GLU A CA 1
ATOM 1014 C C . GLU A 1 129 ? 10.767 0.350 14.143 1.00 97.31 129 GLU A C 1
ATOM 1016 O O . GLU A 1 129 ? 10.823 -0.401 13.166 1.00 97.31 129 GLU A O 1
ATOM 1021 N N . ALA A 1 130 ? 11.697 0.347 15.097 1.00 96.19 130 ALA A N 1
ATOM 1022 C CA . ALA A 1 130 ? 12.804 -0.601 15.115 1.00 96.19 130 ALA A CA 1
ATOM 1023 C C . ALA A 1 130 ? 12.312 -2.016 15.454 1.00 96.19 130 ALA A C 1
ATOM 1025 O O . ALA A 1 130 ? 11.481 -2.206 16.342 1.00 96.19 130 ALA A O 1
ATOM 1026 N N . LEU A 1 131 ? 12.864 -3.017 14.769 1.00 94.12 131 LEU A N 1
ATOM 1027 C CA . LEU A 1 131 ? 12.635 -4.418 15.105 1.00 94.12 131 LEU A CA 1
ATOM 1028 C C . LEU A 1 131 ? 13.501 -4.828 16.296 1.00 94.12 131 LEU A C 1
ATOM 1030 O O . LEU A 1 131 ? 14.725 -4.672 16.273 1.00 94.12 131 LEU A O 1
ATOM 1034 N N . ILE A 1 132 ? 12.853 -5.406 17.305 1.00 89.50 132 ILE A N 1
ATOM 1035 C CA . ILE A 1 132 ? 13.502 -6.044 18.448 1.00 89.50 132 ILE A CA 1
ATOM 1036 C C . ILE A 1 132 ? 13.363 -7.550 18.250 1.00 89.50 132 ILE A C 1
ATOM 1038 O O . ILE A 1 132 ? 12.255 -8.085 18.273 1.00 89.50 132 ILE A O 1
ATOM 1042 N N . TRP A 1 133 ? 14.4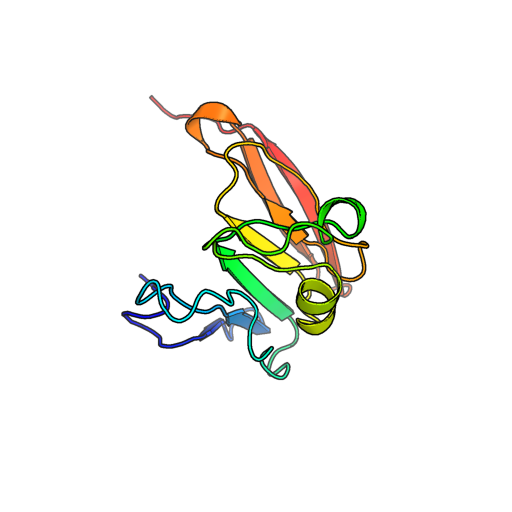86 -8.222 18.018 1.00 84.62 133 TRP A N 1
ATOM 1043 C CA . TRP A 1 133 ? 14.531 -9.677 17.951 1.00 84.62 133 TRP A CA 1
ATOM 1044 C C . TRP A 1 133 ? 14.631 -10.210 19.377 1.00 84.62 133 TRP A C 1
ATOM 1046 O O . TRP A 1 133 ? 15.510 -9.786 20.126 1.00 84.62 133 TRP A O 1
ATOM 1056 N N . LEU A 1 134 ? 13.701 -11.082 19.757 1.00 82.50 134 LEU A N 1
ATOM 1057 C CA . LEU A 1 134 ? 13.830 -11.863 20.981 1.00 82.50 134 LEU A CA 1
ATOM 1058 C C . LEU A 1 134 ? 14.750 -13.044 20.664 1.00 82.50 134 LEU A C 1
ATOM 1060 O O . LEU A 1 134 ? 14.523 -13.732 19.666 1.00 82.50 134 LEU A O 1
ATOM 1064 N N . GLU A 1 135 ? 15.802 -13.201 21.463 1.00 68.62 135 GLU A N 1
ATOM 1065 C CA . GLU A 1 135 ? 16.701 -14.363 21.431 1.00 68.62 135 GLU A CA 1
ATOM 1066 C C . GLU A 1 135 ? 16.024 -15.616 22.001 1.00 68.62 135 GLU A C 1
ATOM 1068 O O . GLU A 1 135 ? 15.210 -15.477 22.947 1.00 68.62 135 GLU A O 1
#

Radius of gyration: 15.23 Å; chains: 1; bounding box: 35×31×43 Å

Foldseek 3Di:
DDDDVPNHPFWDDDVVVQEIEGWHDDPDLVDLATLPDQDDRPGLAYEYEGEWDEDEPVRCVCVPDSTNYDYQVSQLVNCGQAYEYHDAQDWDFDHPPNHRYIYQHDCVRNQWGWDWDQDPVRDTDTDIGGHDDDD

Sequence (135 aa):
AHVLGVTHDEAVHFPAYDLEVWGYAHRDYFDMAPLRGPRPRSTRWQVAIAHGHYEPPETRANPLRPSWIFSDEEITATGADYLALGHWDRPMRVGNGAVPAFYSGSPALARTVNLVRLTNAGEVAVTREALIWLE

pLDDT: mean 92.72, std 8.9, range [50.84, 98.75]

Secondary structure (DSSP, 8-state):
---BTTTBSSEEEEGGGTEEEEE-----SS---TT-SPPPP-SSEEEEEEESEE--TTTTT-----S-EE-HHHHHHT--SEEEEES-SS-EEESSSSS-EEE---HHHH-EEEEEEE-TTS-EEEEEEE-----